Protein AF-A0A9D7A849-F1 (afdb_monomer_lite)

Foldseek 3Di:
DDPPPDPDQDPVLVVVVVVVCVVPVQWDDPDVNFWTKHQPVQQQWIWIQGSVGKIKIKHKDWLVVLCVVVPVPHPPPDPLVVSQVSRVVVVVVSCVVCVVVLVVVPWDWDWDTDSTMTMIMTMD

Structure (mmCIF, N/CA/C/O backbone):
data_AF-A0A9D7A849-F1
#
_entry.id   AF-A0A9D7A849-F1
#
loop_
_atom_site.group_PDB
_atom_site.id
_atom_site.type_symbol
_atom_site.label_atom_id
_atom_site.label_alt_id
_atom_site.label_comp_id
_atom_site.label_asym_id
_atom_site.label_entity_id
_atom_site.label_seq_id
_atom_site.pdbx_PDB_ins_code
_atom_site.Cartn_x
_atom_site.Cartn_y
_atom_site.Cartn_z
_atom_site.occupancy
_atom_site.B_iso_or_equiv
_atom_site.auth_seq_id
_atom_site.auth_comp_id
_atom_site.auth_asym_id
_atom_site.auth_atom_id
_atom_site.pdbx_PDB_model_num
ATOM 1 N N . MET A 1 1 ? -6.228 29.639 -4.537 1.00 36.38 1 MET A N 1
ATOM 2 C CA . MET A 1 1 ? -5.841 28.414 -3.812 1.00 36.38 1 MET A CA 1
ATOM 3 C C . MET A 1 1 ? -6.932 28.116 -2.799 1.00 36.38 1 MET A C 1
ATOM 5 O O . MET A 1 1 ? -6.942 28.712 -1.731 1.00 36.38 1 MET A O 1
ATOM 9 N N . SER A 1 2 ? -7.928 27.319 -3.187 1.00 38.53 2 SER A N 1
ATOM 10 C CA . SER A 1 2 ? -9.002 26.918 -2.276 1.00 38.53 2 SER A CA 1
ATOM 11 C C . SER A 1 2 ? -8.476 25.778 -1.417 1.00 38.53 2 SER A C 1
ATOM 13 O O . SER A 1 2 ? -8.343 24.660 -1.905 1.00 38.53 2 SER A O 1
ATOM 15 N N . GLY A 1 3 ? -8.127 26.076 -0.165 1.00 42.72 3 GLY A N 1
ATOM 16 C CA . GLY A 1 3 ? -7.854 25.050 0.832 1.00 42.72 3 GLY A CA 1
ATOM 17 C C . GLY A 1 3 ? -9.120 24.225 1.020 1.00 42.72 3 GLY A C 1
ATOM 18 O O . GLY A 1 3 ? -10.115 24.727 1.543 1.00 42.72 3 GLY A O 1
ATOM 19 N N . LYS A 1 4 ? -9.109 22.986 0.528 1.00 42.91 4 LYS A N 1
ATOM 20 C CA . LYS A 1 4 ? -10.139 22.002 0.844 1.00 42.91 4 LYS A CA 1
ATOM 21 C C . LYS A 1 4 ? -10.038 21.779 2.350 1.00 42.91 4 LYS A C 1
ATOM 23 O O . LYS A 1 4 ? -9.049 21.233 2.821 1.00 42.91 4 LYS A O 1
ATOM 28 N N . ALA A 1 5 ? -10.998 22.310 3.104 1.00 45.59 5 ALA A N 1
ATOM 29 C CA . ALA A 1 5 ? -11.052 22.087 4.539 1.00 45.59 5 ALA A CA 1
ATOM 30 C C . ALA A 1 5 ? -11.083 20.573 4.775 1.00 45.59 5 ALA A C 1
ATOM 32 O O . ALA A 1 5 ? -11.918 19.883 4.182 1.00 45.59 5 ALA A O 1
ATOM 33 N N . ALA A 1 6 ? -10.151 20.072 5.590 1.00 54.03 6 ALA A N 1
ATOM 34 C CA . ALA A 1 6 ? -10.150 18.676 5.991 1.00 54.03 6 ALA A CA 1
ATOM 35 C C . ALA A 1 6 ? -11.534 18.349 6.586 1.00 54.03 6 ALA A C 1
ATOM 37 O O . ALA A 1 6 ? -12.060 19.146 7.376 1.00 54.03 6 ALA A O 1
ATOM 38 N N . PRO A 1 7 ? -12.182 17.253 6.161 1.00 55.94 7 PRO A N 1
ATOM 39 C CA . PRO A 1 7 ? -13.500 16.900 6.662 1.00 55.94 7 PRO A CA 1
ATOM 40 C C . PRO A 1 7 ? -13.440 16.750 8.184 1.00 55.94 7 PRO A C 1
ATOM 42 O O . PRO A 1 7 ? -12.542 16.099 8.710 1.00 55.94 7 PRO A O 1
ATOM 45 N N . VAL A 1 8 ? -14.394 17.360 8.899 1.00 57.19 8 VAL A N 1
ATOM 46 C CA . VAL A 1 8 ? -14.500 17.179 10.352 1.00 57.19 8 VAL A CA 1
ATOM 47 C C . VAL A 1 8 ? -14.770 15.694 10.601 1.00 57.19 8 VAL A C 1
ATOM 49 O O . VAL A 1 8 ? -15.802 15.191 10.145 1.00 57.19 8 VAL A O 1
ATOM 52 N N . PRO A 1 9 ? -13.864 14.978 11.285 1.00 61.75 9 PRO A N 1
ATOM 53 C CA . PRO A 1 9 ? -14.015 13.549 11.478 1.00 61.75 9 PRO A CA 1
ATOM 54 C C . PRO A 1 9 ? -15.270 13.273 12.304 1.00 61.75 9 PRO A C 1
ATOM 56 O O . PRO A 1 9 ? -15.519 13.936 13.315 1.00 61.75 9 PRO A O 1
ATOM 59 N N . ALA A 1 10 ? -16.065 12.283 11.888 1.00 69.38 10 ALA A N 1
ATOM 60 C CA . ALA A 1 10 ? -17.221 11.853 12.665 1.00 69.38 10 ALA A CA 1
ATOM 61 C C . ALA A 1 10 ? -16.774 11.516 14.105 1.00 69.38 10 ALA A C 1
ATOM 63 O O . ALA A 1 10 ? -15.685 10.956 14.279 1.00 69.38 10 ALA A O 1
ATOM 64 N N . PRO A 1 11 ? -17.576 11.812 15.146 1.00 68.94 11 PRO A N 1
ATOM 65 C CA . PRO A 1 11 ? -17.190 11.550 16.537 1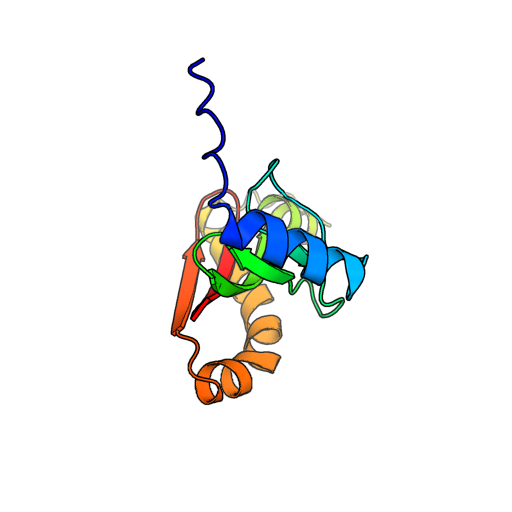.00 68.94 11 PRO A CA 1
ATOM 66 C C . PRO A 1 11 ? -16.700 10.111 16.771 1.00 68.94 11 PRO A C 1
ATOM 68 O O . PRO A 1 11 ? -15.707 9.898 17.462 1.00 68.94 11 PRO A O 1
ATOM 71 N N . ALA A 1 12 ? -17.316 9.140 16.088 1.00 85.25 12 ALA A N 1
ATOM 72 C CA . ALA A 1 12 ? -16.912 7.736 16.120 1.00 85.25 12 ALA A CA 1
ATOM 73 C C . ALA A 1 12 ? -15.490 7.487 15.576 1.00 85.25 12 ALA A C 1
ATOM 75 O O . ALA A 1 12 ? -14.756 6.686 16.156 1.00 85.25 12 ALA A O 1
ATOM 76 N N . TRP A 1 13 ? -15.074 8.187 14.511 1.00 92.19 13 TRP A N 1
ATOM 77 C CA . TRP A 1 13 ? -13.713 8.072 13.976 1.00 92.19 13 TRP A CA 1
ATOM 78 C C . TRP A 1 13 ? -12.691 8.673 14.930 1.00 92.19 13 TRP A C 1
ATOM 80 O O . TRP A 1 13 ? -11.662 8.060 15.175 1.00 92.19 13 TRP A O 1
ATOM 90 N N . SER A 1 14 ? -12.977 9.833 15.528 1.00 91.56 14 SER A N 1
ATOM 91 C CA . SER A 1 14 ? -12.030 10.459 16.460 1.00 91.56 14 SER A CA 1
ATOM 92 C C . SER A 1 14 ? -11.701 9.559 17.649 1.00 91.56 14 SER A C 1
ATOM 94 O O . SER A 1 14 ? -10.539 9.439 18.035 1.00 91.56 14 SER A O 1
ATOM 96 N N . GLU A 1 15 ? -12.705 8.873 18.190 1.00 92.31 15 GLU A N 1
ATOM 97 C CA . GLU A 1 15 ? -12.492 7.893 19.250 1.00 92.31 15 GLU A CA 1
ATOM 98 C C . GLU A 1 15 ? -11.784 6.622 18.763 1.00 92.31 15 GLU A C 1
ATOM 100 O O . GLU A 1 15 ? -10.901 6.111 19.452 1.00 92.31 15 GLU A O 1
ATOM 105 N N . ALA A 1 16 ? -12.164 6.089 17.597 1.00 92.81 16 ALA A N 1
ATOM 106 C CA . ALA A 1 16 ? -11.519 4.909 17.021 1.00 92.81 16 ALA A CA 1
ATOM 107 C C . ALA A 1 16 ? -10.036 5.172 16.737 1.00 92.81 16 ALA A C 1
ATOM 109 O O . ALA A 1 16 ? -9.191 4.386 17.158 1.00 92.81 16 ALA A O 1
ATOM 110 N N . ARG A 1 17 ? -9.729 6.318 16.125 1.00 94.00 17 ARG A N 1
ATOM 111 C CA . ARG A 1 17 ? -8.378 6.812 15.859 1.00 94.00 17 ARG A CA 1
ATOM 112 C C . ARG A 1 17 ? -7.551 6.882 17.136 1.00 94.00 17 ARG A C 1
ATOM 114 O O . ARG A 1 17 ? -6.478 6.294 17.201 1.00 94.00 17 ARG A O 1
ATOM 121 N N . ALA A 1 18 ? -8.080 7.524 18.180 1.00 93.19 18 ALA A N 1
ATOM 122 C CA . ALA A 1 18 ? -7.389 7.626 19.462 1.00 93.19 18 ALA A CA 1
ATOM 123 C C . ALA A 1 18 ? -7.076 6.244 20.063 1.00 93.19 18 ALA A C 1
ATOM 125 O O . ALA A 1 18 ? -5.967 6.027 20.545 1.00 93.19 18 ALA A O 1
ATOM 126 N N . ARG A 1 19 ? -8.018 5.293 19.998 1.00 93.81 19 ARG A N 1
ATOM 127 C CA . ARG A 1 19 ? -7.802 3.914 20.472 1.00 93.81 19 ARG A CA 1
ATOM 128 C C . ARG A 1 19 ? -6.765 3.157 19.639 1.00 93.81 19 ARG A C 1
ATOM 130 O O . ARG A 1 19 ? -5.949 2.437 20.212 1.00 93.81 19 ARG A O 1
ATOM 137 N N . LEU A 1 20 ? -6.786 3.317 18.317 1.00 93.81 20 LEU A N 1
ATOM 138 C CA . LEU A 1 20 ? -5.825 2.689 17.408 1.00 93.81 20 LEU A CA 1
ATOM 139 C C . LEU A 1 20 ? -4.407 3.196 17.680 1.00 93.81 20 LEU A C 1
ATOM 141 O O . LEU A 1 20 ? -3.536 2.378 17.946 1.00 93.81 20 LEU A O 1
ATOM 145 N N . CYS A 1 21 ? -4.198 4.513 17.755 1.00 94.62 21 CYS A N 1
ATOM 146 C CA . CYS A 1 21 ? -2.888 5.097 18.071 1.00 94.62 21 CYS A CA 1
ATOM 147 C C . CYS A 1 21 ? -2.396 4.765 19.491 1.00 94.62 21 CYS A C 1
ATOM 149 O O . CYS A 1 21 ? -1.197 4.721 19.737 1.00 94.62 21 CYS A O 1
ATOM 151 N N . GLN A 1 22 ? -3.302 4.540 20.449 1.00 94.88 22 GLN A N 1
ATOM 152 C CA . GLN A 1 22 ? -2.920 4.058 21.783 1.00 94.88 22 GLN A CA 1
ATOM 153 C C . GLN A 1 22 ? -2.458 2.598 21.767 1.00 94.88 22 GLN A C 1
ATOM 155 O O . GLN A 1 22 ? -1.597 2.226 22.560 1.00 94.88 22 GLN A O 1
ATOM 160 N N . THR A 1 23 ? -3.057 1.773 20.907 1.00 94.69 23 THR A N 1
ATOM 161 C CA . THR A 1 23 ? -2.762 0.336 20.822 1.00 94.69 23 THR A CA 1
ATOM 162 C C . THR A 1 23 ? -1.522 0.074 19.977 1.00 94.69 23 THR A C 1
ATOM 164 O O . THR A 1 23 ? -0.693 -0.748 20.351 1.00 94.69 23 THR A O 1
ATOM 167 N N . GLU A 1 24 ? -1.393 0.792 18.866 1.00 94.81 24 GLU A N 1
ATOM 168 C CA . GLU A 1 24 ? -0.268 0.724 17.944 1.00 94.81 24 GLU A CA 1
ATOM 169 C C . GLU A 1 24 ? 0.270 2.149 17.709 1.00 94.81 24 GLU A C 1
ATOM 171 O O . GLU A 1 24 ? -0.250 2.888 16.867 1.00 94.81 24 GLU A O 1
ATOM 176 N N . PRO A 1 25 ? 1.281 2.579 18.489 1.00 93.75 25 PRO A N 1
ATOM 177 C CA . PRO A 1 25 ? 1.824 3.937 18.424 1.00 93.75 25 PRO A CA 1
ATOM 178 C C . PRO A 1 25 ? 2.540 4.283 17.117 1.00 93.75 25 PRO A C 1
ATOM 180 O O . PRO A 1 25 ? 2.864 5.450 16.909 1.00 93.75 25 PRO A O 1
ATOM 183 N N . THR A 1 26 ? 2.822 3.299 16.258 1.00 94.81 26 THR A N 1
ATOM 184 C CA . THR A 1 26 ? 3.473 3.531 14.959 1.00 94.81 26 THR A CA 1
ATOM 185 C C . THR A 1 26 ? 2.513 4.035 13.880 1.00 94.81 26 THR A C 1
ATOM 187 O O . THR A 1 26 ? 2.970 4.515 12.842 1.00 94.81 26 THR A O 1
ATOM 190 N N . PHE A 1 27 ? 1.198 4.001 14.128 1.00 96.00 27 PHE A N 1
ATOM 191 C CA . PHE A 1 27 ? 0.231 4.666 13.259 1.00 96.00 27 PHE A CA 1
ATOM 192 C C . PHE A 1 27 ? 0.498 6.172 13.175 1.00 96.00 27 PHE A C 1
ATOM 194 O O . PHE A 1 27 ? 0.685 6.844 14.192 1.00 96.00 27 PHE A O 1
ATOM 201 N N . TYR A 1 28 ? 0.408 6.721 11.966 1.00 93.94 28 TYR A N 1
ATOM 202 C CA . TYR A 1 28 ? 0.503 8.157 11.714 1.00 93.94 28 TYR A CA 1
ATOM 203 C C . TYR A 1 28 ? -0.616 8.643 10.788 1.00 93.94 28 TYR A C 1
ATOM 205 O O . TYR A 1 28 ? -1.242 7.865 10.073 1.00 93.94 28 TYR A O 1
ATOM 213 N N . GLU A 1 29 ? -0.890 9.945 10.824 1.00 92.94 29 GLU A N 1
ATOM 214 C CA . GLU A 1 29 ? -1.882 10.595 9.961 1.00 92.94 29 GLU A CA 1
ATOM 215 C C . GLU A 1 29 ? -1.185 11.198 8.732 1.00 92.94 29 GLU A C 1
ATOM 217 O O . GLU A 1 29 ? -0.173 11.885 8.876 1.00 92.94 29 GLU A O 1
ATOM 222 N N . LEU A 1 30 ? -1.743 10.987 7.534 1.00 84.69 30 LEU A N 1
ATOM 223 C CA . LEU A 1 30 ? -1.316 11.719 6.327 1.00 84.69 30 LEU A CA 1
ATOM 224 C C . LEU A 1 30 ? -1.811 13.169 6.352 1.00 84.69 30 LEU A C 1
ATOM 226 O O . LEU A 1 30 ? -1.097 14.098 5.982 1.00 84.69 30 LEU A O 1
ATOM 230 N N . GLU A 1 31 ? -3.040 13.356 6.828 1.00 90.44 31 GLU A N 1
ATOM 231 C CA . GLU A 1 31 ? -3.685 14.653 6.997 1.00 90.44 31 GLU A CA 1
ATOM 232 C C . GLU A 1 31 ? -4.425 14.683 8.341 1.00 90.44 31 GLU A C 1
ATOM 234 O O . GLU A 1 31 ? -4.983 13.657 8.740 1.00 90.44 31 GLU A O 1
ATOM 239 N N . PRO A 1 32 ? -4.503 15.842 9.024 1.00 89.50 32 PRO A N 1
ATOM 240 C CA . PRO A 1 32 ? -5.206 15.954 10.298 1.00 89.50 32 PRO A CA 1
ATOM 241 C C . PRO A 1 32 ? -6.661 15.468 10.227 1.00 89.50 32 PRO A C 1
ATOM 243 O O . PRO A 1 32 ? -7.483 16.023 9.496 1.00 89.50 32 PRO A O 1
ATOM 246 N N . GLY A 1 33 ? -6.993 14.453 11.024 1.00 87.56 33 GLY A N 1
ATOM 247 C CA . GLY A 1 33 ? -8.324 13.836 11.067 1.00 87.56 33 GLY A CA 1
ATOM 248 C C . GLY A 1 33 ? -8.631 12.892 9.900 1.00 87.56 33 GLY A C 1
ATOM 249 O O . GLY A 1 33 ? -9.745 12.364 9.836 1.00 87.56 33 GLY A O 1
ATOM 250 N N . GLY A 1 34 ? -7.664 12.674 9.008 1.00 92.06 34 GLY A N 1
ATOM 251 C CA . GLY A 1 34 ? -7.748 11.772 7.868 1.00 92.06 34 GLY A CA 1
ATOM 252 C C . GLY A 1 34 ? -7.531 10.310 8.249 1.00 92.06 34 GLY A C 1
ATOM 253 O O . GLY A 1 34 ? -7.827 9.886 9.370 1.00 92.06 34 GLY A O 1
ATOM 254 N N . ALA A 1 35 ? -7.059 9.532 7.279 1.00 94.81 35 ALA A N 1
ATOM 255 C CA . ALA A 1 35 ? -6.757 8.125 7.469 1.00 94.81 35 ALA A CA 1
ATOM 256 C C . ALA A 1 35 ? -5.516 7.916 8.349 1.00 94.81 35 ALA A C 1
ATOM 258 O O . ALA A 1 35 ? -4.602 8.747 8.369 1.00 94.81 35 ALA A O 1
ATOM 259 N N . LEU A 1 36 ? -5.500 6.793 9.066 1.00 96.38 36 LEU A N 1
ATOM 260 C CA . LEU A 1 36 ? -4.313 6.311 9.766 1.00 96.38 36 LEU A CA 1
ATOM 261 C C . LEU A 1 36 ? -3.537 5.362 8.870 1.00 96.38 36 LEU A C 1
ATOM 263 O O . LEU A 1 36 ? -4.126 4.434 8.324 1.00 96.38 36 LEU A O 1
ATOM 267 N N . VAL A 1 37 ? -2.228 5.558 8.790 1.00 96.69 37 VAL A N 1
ATOM 268 C CA . VAL A 1 37 ? -1.312 4.735 8.004 1.00 96.69 37 VAL A CA 1
ATOM 269 C C . VAL A 1 37 ? -0.310 4.046 8.918 1.00 96.69 37 VAL A C 1
ATOM 271 O O . VAL A 1 37 ? 0.174 4.630 9.887 1.00 96.69 37 VAL A O 1
ATOM 274 N N . LEU A 1 38 ? -0.005 2.795 8.597 1.00 96.31 38 LEU A N 1
ATOM 275 C CA . LEU A 1 38 ? 1.000 1.964 9.240 1.00 96.31 38 LEU A CA 1
ATOM 276 C C . LEU A 1 38 ? 1.904 1.352 8.168 1.00 96.31 38 LEU A C 1
ATOM 278 O O . LEU A 1 38 ? 1.412 0.677 7.264 1.00 96.31 38 LEU A O 1
ATOM 282 N N . SER A 1 39 ? 3.218 1.562 8.283 1.00 94.62 39 SER A N 1
ATOM 283 C CA . SER A 1 39 ? 4.206 0.774 7.531 1.00 94.62 39 SER A CA 1
ATOM 284 C C . SER A 1 39 ? 4.197 -0.657 8.055 1.00 94.62 39 SER A C 1
ATOM 286 O O . SER A 1 39 ? 4.237 -0.863 9.266 1.00 94.62 39 SER A O 1
ATOM 288 N N . LEU A 1 40 ? 4.142 -1.642 7.161 1.00 91.62 40 LEU A N 1
ATOM 289 C CA . LEU A 1 40 ? 4.177 -3.060 7.532 1.00 91.62 40 LEU A CA 1
ATOM 290 C C . LEU A 1 40 ? 5.592 -3.657 7.476 1.00 91.62 40 LEU A C 1
ATOM 292 O O . LEU A 1 40 ? 5.745 -4.859 7.676 1.00 91.62 40 LEU A O 1
ATOM 296 N N . ASP A 1 41 ? 6.605 -2.827 7.198 1.00 84.50 41 ASP A N 1
ATOM 297 C CA . ASP A 1 41 ? 8.031 -3.185 7.118 1.00 84.50 41 ASP A CA 1
ATOM 298 C C . ASP A 1 41 ? 8.323 -4.392 6.206 1.00 84.50 41 ASP A C 1
ATOM 300 O O . ASP A 1 41 ? 9.296 -5.126 6.383 1.00 84.50 41 ASP A O 1
ATOM 304 N N . ASP A 1 42 ? 7.472 -4.585 5.200 1.00 87.69 42 ASP A N 1
ATOM 305 C CA . ASP A 1 42 ? 7.548 -5.673 4.235 1.00 87.69 42 ASP A CA 1
ATOM 306 C C . ASP A 1 42 ? 7.449 -5.070 2.835 1.00 87.69 42 ASP A C 1
ATOM 308 O O . ASP A 1 42 ? 6.373 -4.655 2.424 1.00 87.69 42 ASP A O 1
ATOM 312 N N . ASP A 1 43 ? 8.581 -4.938 2.141 1.00 87.38 43 ASP A N 1
ATOM 313 C CA . ASP A 1 43 ? 8.670 -4.521 0.733 1.00 87.38 43 ASP A CA 1
ATOM 314 C C . ASP A 1 43 ? 7.799 -3.298 0.350 1.00 87.38 43 ASP A C 1
ATOM 316 O O . ASP A 1 43 ? 7.189 -3.253 -0.718 1.00 87.38 43 ASP A O 1
ATOM 320 N N . GLY A 1 44 ? 7.728 -2.295 1.235 1.00 86.75 44 GLY A N 1
ATOM 321 C CA . GLY A 1 44 ? 6.980 -1.054 0.995 1.00 86.75 44 GLY A CA 1
ATOM 322 C C . GLY A 1 44 ? 5.461 -1.168 1.169 1.00 86.75 44 GLY A C 1
ATOM 323 O O . GLY A 1 44 ? 4.732 -0.261 0.764 1.00 86.75 44 GLY A O 1
ATOM 324 N N . TRP A 1 45 ? 4.966 -2.255 1.765 1.00 95.56 45 TRP A N 1
ATOM 325 C CA . TRP A 1 45 ? 3.555 -2.389 2.105 1.00 95.56 45 TRP A CA 1
ATOM 326 C C . TRP A 1 45 ? 3.141 -1.437 3.226 1.00 95.56 45 TRP A C 1
ATOM 328 O O . TRP A 1 45 ? 3.802 -1.323 4.262 1.00 95.56 45 TRP A O 1
ATOM 338 N N . ILE A 1 46 ? 1.973 -0.831 3.042 1.00 95.88 46 ILE A N 1
ATOM 339 C CA . ILE A 1 46 ? 1.294 -0.028 4.052 1.00 95.88 46 ILE A CA 1
ATOM 340 C C . ILE A 1 46 ? -0.119 -0.555 4.304 1.00 95.88 46 ILE A C 1
ATOM 342 O O . ILE A 1 46 ? -0.771 -1.113 3.414 1.00 95.88 46 ILE A O 1
ATOM 346 N N . LEU A 1 47 ? -0.593 -0.344 5.526 1.00 96.38 47 LEU A N 1
ATOM 347 C CA . LEU A 1 47 ? -1.993 -0.458 5.910 1.00 96.38 47 LEU A CA 1
ATOM 348 C C . LEU A 1 47 ? -2.544 0.942 6.159 1.00 96.38 47 LEU A C 1
ATOM 350 O O . LEU A 1 47 ? -2.025 1.668 7.001 1.00 96.38 47 LEU A O 1
ATOM 354 N N . GLU A 1 48 ? -3.634 1.276 5.489 1.00 96.38 48 GLU A N 1
ATOM 355 C CA . GLU A 1 48 ? -4.427 2.467 5.734 1.00 96.38 48 GLU A CA 1
ATOM 356 C C . GLU A 1 48 ? -5.799 2.086 6.313 1.00 96.38 48 GLU A C 1
ATOM 358 O O . GLU A 1 48 ? -6.463 1.147 5.862 1.00 96.38 48 GLU A O 1
ATOM 363 N N . ILE A 1 49 ? -6.220 2.824 7.341 1.00 95.69 49 ILE A N 1
ATOM 364 C CA . ILE A 1 49 ? -7.553 2.752 7.937 1.00 95.69 49 ILE A CA 1
ATOM 365 C C . ILE A 1 49 ? -8.210 4.111 7.748 1.00 95.69 49 ILE A C 1
ATOM 367 O O . ILE A 1 49 ? -7.780 5.113 8.329 1.00 95.69 49 ILE A O 1
ATOM 371 N N . THR A 1 50 ? -9.258 4.149 6.938 1.00 94.06 50 THR A N 1
ATOM 372 C CA . THR A 1 50 ? -9.917 5.395 6.554 1.00 94.06 50 THR A CA 1
ATOM 373 C C . THR A 1 50 ? -10.990 5.819 7.569 1.00 94.06 50 THR A C 1
ATOM 375 O O . THR A 1 50 ? -11.549 4.981 8.284 1.00 94.06 50 THR A O 1
ATOM 378 N N . PRO A 1 51 ? -11.374 7.112 7.606 1.00 93.88 51 PRO A N 1
ATOM 379 C CA . PRO A 1 51 ? -12.435 7.595 8.496 1.00 93.88 51 PRO A CA 1
ATOM 380 C C . PRO A 1 51 ? -13.811 6.949 8.283 1.00 93.88 51 PRO A C 1
ATOM 382 O O . PRO A 1 51 ? -14.628 6.924 9.204 1.00 93.88 51 PRO A O 1
ATOM 385 N N . ASP A 1 52 ? -14.084 6.448 7.075 1.00 90.50 52 ASP A N 1
ATOM 386 C CA . ASP A 1 52 ? -15.305 5.709 6.731 1.00 90.50 52 ASP A CA 1
ATOM 387 C C . ASP A 1 52 ? -15.216 4.206 7.057 1.00 90.50 52 ASP A C 1
ATOM 389 O O . ASP A 1 52 ? -16.170 3.470 6.812 1.00 90.50 52 ASP A O 1
ATOM 393 N N . GLY A 1 53 ? -14.119 3.761 7.677 1.00 89.94 53 GLY A N 1
ATOM 394 C CA . GLY A 1 53 ? -13.955 2.409 8.210 1.00 89.94 53 GLY A CA 1
ATOM 395 C C . GLY A 1 53 ? -13.443 1.379 7.207 1.00 89.94 53 GLY A C 1
ATOM 396 O O . GLY A 1 53 ? -13.480 0.189 7.521 1.00 89.94 53 GLY A O 1
ATOM 397 N N . ARG A 1 54 ? -12.963 1.808 6.034 1.00 93.38 54 ARG A N 1
ATOM 398 C CA . ARG A 1 54 ? -12.335 0.911 5.059 1.00 93.38 54 ARG A CA 1
ATOM 399 C C . ARG A 1 54 ? -10.927 0.548 5.505 1.00 93.38 54 ARG A C 1
ATOM 401 O O . ARG A 1 54 ? -10.208 1.363 6.090 1.00 93.38 54 ARG A O 1
ATOM 408 N N . LEU A 1 55 ? -10.544 -0.688 5.207 1.00 95.56 55 LEU A N 1
ATOM 409 C CA . LEU A 1 55 ? -9.175 -1.170 5.354 1.00 95.56 55 LEU A CA 1
ATOM 410 C C . LEU A 1 55 ? -8.545 -1.247 3.975 1.00 95.56 55 LEU A C 1
ATOM 412 O O . LEU A 1 55 ? -9.094 -1.892 3.083 1.00 95.56 55 LEU A O 1
ATOM 416 N N . VAL A 1 56 ? -7.391 -0.615 3.821 1.00 96.81 56 VAL A N 1
ATOM 417 C CA . VAL A 1 56 ? -6.691 -0.483 2.550 1.00 96.81 56 VAL A CA 1
ATOM 418 C C . VAL A 1 56 ? -5.262 -0.982 2.738 1.00 96.81 56 VAL A C 1
ATOM 420 O O . VAL A 1 56 ? -4.458 -0.346 3.408 1.00 96.81 56 VAL A O 1
ATOM 423 N N . CYS A 1 57 ? -4.936 -2.139 2.168 1.00 97.12 57 CYS A N 1
ATOM 424 C CA . CYS A 1 57 ? -3.561 -2.631 2.106 1.00 97.12 57 CYS A CA 1
ATOM 425 C C . CYS A 1 57 ? -2.980 -2.263 0.743 1.00 97.12 57 CYS A C 1
ATOM 427 O O . CYS A 1 57 ? -3.550 -2.642 -0.283 1.00 97.12 57 CYS A O 1
ATOM 429 N N . GLN A 1 58 ? -1.852 -1.564 0.715 1.00 96.31 58 GLN A N 1
ATOM 430 C CA . GLN A 1 58 ? -1.273 -1.058 -0.525 1.00 96.31 58 GLN A CA 1
ATOM 431 C C . GLN A 1 58 ? 0.223 -1.336 -0.601 1.00 96.31 58 GLN A C 1
ATOM 433 O O . GLN A 1 58 ? 0.936 -1.190 0.386 1.00 96.31 58 GLN A O 1
ATOM 438 N N . ALA A 1 59 ? 0.686 -1.669 -1.802 1.00 96.50 59 ALA A N 1
ATOM 439 C CA . ALA A 1 59 ? 2.087 -1.576 -2.189 1.00 96.50 59 ALA A CA 1
ATOM 440 C C . ALA A 1 59 ? 2.182 -0.711 -3.447 1.00 96.50 59 ALA A C 1
ATOM 442 O O . ALA A 1 59 ? 1.354 -0.840 -4.356 1.00 96.50 59 ALA A O 1
ATOM 443 N N . GLY A 1 60 ? 3.180 0.165 -3.506 1.00 95.12 60 GLY A N 1
ATOM 444 C CA . GLY A 1 60 ? 3.370 1.069 -4.632 1.00 95.12 60 GLY A CA 1
ATOM 445 C C . GLY A 1 60 ? 4.834 1.366 -4.905 1.00 95.12 60 GLY A C 1
ATOM 446 O O . GLY A 1 60 ? 5.702 1.089 -4.082 1.00 95.12 60 GLY A O 1
ATOM 447 N N . MET A 1 61 ? 5.087 1.900 -6.092 1.00 94.56 61 MET A N 1
ATOM 448 C CA . MET A 1 61 ? 6.397 2.347 -6.546 1.00 94.56 61 MET A CA 1
ATOM 449 C C . MET A 1 61 ? 6.276 3.733 -7.147 1.00 94.56 61 MET A C 1
ATOM 451 O O . MET A 1 61 ? 5.394 3.967 -7.981 1.00 94.56 61 MET A O 1
ATOM 455 N N . ASP A 1 62 ? 7.176 4.615 -6.729 1.00 93.69 62 ASP A N 1
ATOM 456 C CA . ASP A 1 62 ? 7.336 5.933 -7.321 1.00 93.69 62 ASP A CA 1
ATOM 457 C C . ASP A 1 62 ? 8.041 5.808 -8.679 1.00 93.69 62 ASP A C 1
ATOM 459 O O . ASP A 1 62 ? 8.986 5.030 -8.847 1.00 93.69 62 ASP A O 1
ATOM 463 N N . ILE A 1 63 ? 7.556 6.542 -9.676 1.00 92.69 63 ILE A N 1
ATOM 464 C CA . ILE A 1 63 ? 8.158 6.566 -11.011 1.00 92.69 63 ILE A CA 1
ATOM 465 C C . ILE A 1 63 ? 9.565 7.180 -10.968 1.00 92.69 63 ILE A C 1
ATOM 467 O O . ILE A 1 63 ? 10.440 6.713 -11.701 1.00 92.69 63 ILE A O 1
ATOM 471 N N . GLU A 1 64 ? 9.813 8.161 -10.096 1.00 90.75 64 GLU A N 1
ATOM 472 C CA . GLU A 1 64 ? 11.127 8.793 -9.916 1.00 90.75 64 GLU A CA 1
ATOM 473 C C . GLU A 1 64 ? 12.155 7.806 -9.340 1.00 90.75 64 GLU A C 1
ATOM 475 O O . GLU A 1 64 ? 13.308 7.769 -9.785 1.00 90.75 64 GLU A O 1
ATOM 480 N N . ASP A 1 65 ? 11.727 6.932 -8.424 1.00 90.56 65 ASP A N 1
ATOM 481 C CA . ASP A 1 65 ? 12.578 5.873 -7.870 1.00 90.56 65 ASP A CA 1
ATOM 482 C C . ASP A 1 65 ? 12.974 4.862 -8.951 1.00 90.56 65 ASP A C 1
ATOM 484 O O . ASP A 1 65 ? 14.137 4.460 -9.047 1.00 90.56 65 ASP A O 1
ATOM 488 N N . ILE A 1 66 ? 12.028 4.479 -9.814 1.00 91.12 66 ILE A N 1
ATOM 489 C CA . ILE A 1 66 ? 12.298 3.580 -10.943 1.00 91.12 66 ILE A CA 1
ATOM 490 C C . ILE A 1 66 ? 13.214 4.240 -11.969 1.00 91.12 66 ILE A C 1
ATOM 492 O O . ILE A 1 66 ? 14.136 3.595 -12.471 1.00 91.12 66 ILE A O 1
ATOM 496 N N . GLN A 1 67 ? 13.005 5.521 -12.266 1.00 89.50 67 GLN A N 1
ATOM 497 C CA . GLN A 1 67 ? 13.885 6.266 -13.158 1.00 89.50 67 GLN A CA 1
ATOM 498 C C . GLN A 1 67 ? 15.312 6.305 -12.608 1.00 89.50 67 GLN A C 1
ATOM 500 O O . GLN A 1 67 ? 16.261 6.019 -13.340 1.00 89.50 67 GLN A O 1
ATOM 505 N N . SER A 1 68 ? 15.463 6.603 -11.319 1.00 88.62 68 SER A N 1
ATOM 506 C CA . SER A 1 68 ? 16.758 6.637 -10.638 1.00 88.62 68 SER A CA 1
ATOM 507 C C . SER A 1 68 ? 17.438 5.267 -10.657 1.00 88.62 68 SER A C 1
ATOM 509 O O . SER A 1 68 ? 18.616 5.174 -10.997 1.00 88.62 68 SER A O 1
ATOM 511 N N . LEU A 1 69 ? 16.683 4.197 -10.385 1.00 87.94 69 LEU A N 1
ATOM 512 C CA . LEU A 1 69 ? 17.164 2.813 -10.417 1.00 87.94 69 LEU A CA 1
ATOM 513 C C . LEU A 1 69 ? 17.681 2.395 -11.803 1.00 87.94 69 LEU A C 1
ATOM 515 O O . LEU A 1 69 ? 18.666 1.667 -11.902 1.00 87.94 69 LEU A O 1
ATOM 519 N N . LEU A 1 70 ? 17.013 2.829 -12.873 1.00 85.81 70 LEU A N 1
ATOM 520 C CA . LEU A 1 70 ? 17.348 2.448 -14.250 1.00 85.81 70 LEU A CA 1
ATOM 521 C C . LEU A 1 70 ? 18.421 3.345 -14.883 1.00 85.81 70 LEU A C 1
ATOM 523 O O . LEU A 1 70 ? 19.068 2.935 -15.845 1.00 85.81 70 LEU A O 1
ATOM 527 N N . SER A 1 71 ? 18.644 4.541 -14.336 1.00 79.94 71 SER A N 1
ATOM 528 C CA . SER A 1 71 ? 19.597 5.527 -14.865 1.00 79.94 71 SER A CA 1
ATOM 529 C C . SER A 1 71 ? 21.064 5.244 -14.500 1.00 79.94 71 SER A C 1
ATOM 531 O O . SER A 1 71 ? 21.954 5.983 -14.930 1.00 79.94 71 SER A O 1
ATOM 533 N N . ASP A 1 72 ? 21.349 4.173 -13.752 1.00 64.69 72 ASP A N 1
ATOM 534 C CA . ASP A 1 72 ? 22.654 3.860 -13.144 1.00 64.69 72 ASP A CA 1
ATOM 535 C C . ASP A 1 72 ? 23.703 3.295 -14.140 1.00 64.69 72 ASP A C 1
ATOM 537 O O . ASP A 1 72 ? 24.437 2.343 -13.866 1.00 64.69 72 ASP A O 1
ATOM 541 N N . GLY A 1 73 ? 23.797 3.888 -15.338 1.00 56.28 73 GLY A N 1
ATOM 542 C CA . GLY A 1 73 ? 24.890 3.604 -16.276 1.00 56.28 73 GLY A CA 1
ATOM 543 C C . GLY A 1 73 ? 24.748 4.131 -17.705 1.00 56.28 73 GLY A C 1
ATOM 544 O O . GLY A 1 73 ? 25.730 4.129 -18.448 1.00 56.28 73 GLY A O 1
ATOM 545 N N . THR A 1 74 ? 23.571 4.575 -18.146 1.00 53.16 74 THR A N 1
ATOM 546 C CA . THR A 1 74 ? 23.389 5.249 -19.447 1.00 53.16 74 THR A CA 1
ATOM 547 C C . THR A 1 74 ? 22.045 5.977 -19.442 1.00 53.16 74 THR A C 1
ATOM 549 O O . THR A 1 74 ? 21.059 5.377 -19.027 1.00 53.16 74 THR A O 1
ATOM 552 N N . PRO A 1 75 ? 21.967 7.246 -19.881 1.00 50.12 75 PRO A N 1
ATOM 553 C CA . PRO A 1 75 ? 20.708 7.974 -19.912 1.00 50.12 75 PRO A CA 1
ATOM 554 C C . PRO A 1 75 ? 19.903 7.509 -21.128 1.00 50.12 75 PRO A C 1
ATOM 556 O O . PRO A 1 75 ? 19.872 8.179 -22.160 1.00 50.12 75 PRO A O 1
ATOM 559 N N . GLU A 1 76 ? 19.291 6.330 -21.047 1.00 60.31 76 GLU A N 1
ATOM 560 C CA . GLU A 1 76 ? 18.090 6.102 -21.841 1.00 60.31 76 GLU A CA 1
ATOM 561 C C . GLU A 1 76 ? 16.963 6.865 -21.155 1.00 60.31 76 GLU A C 1
ATOM 563 O O . GLU A 1 76 ? 16.526 6.522 -20.059 1.00 60.31 76 GLU A O 1
ATOM 568 N N . ASP A 1 77 ? 16.542 7.953 -21.795 1.00 70.00 77 ASP A N 1
ATOM 569 C CA . ASP A 1 77 ? 15.406 8.762 -21.371 1.00 70.00 77 ASP A CA 1
ATOM 570 C C . ASP A 1 77 ? 14.128 7.956 -21.647 1.00 70.00 77 ASP A C 1
ATOM 572 O O . ASP A 1 77 ? 13.492 8.067 -22.700 1.00 70.00 77 ASP A O 1
ATOM 576 N N . LEU A 1 78 ? 13.827 7.015 -20.749 1.00 76.19 78 LEU A N 1
ATOM 577 C CA . LEU A 1 78 ? 12.609 6.224 -20.818 1.00 76.19 78 LEU A CA 1
ATOM 578 C C . LEU A 1 78 ? 11.417 7.166 -20.654 1.00 76.19 78 LEU A C 1
ATOM 580 O O . LEU A 1 78 ? 11.306 7.890 -19.668 1.00 76.19 78 LEU A O 1
ATOM 584 N N . GLY A 1 79 ? 10.495 7.129 -21.615 1.00 84.69 79 GLY A N 1
ATOM 585 C CA . GLY A 1 79 ? 9.228 7.839 -21.482 1.00 84.69 79 GLY A CA 1
ATOM 586 C C . GLY A 1 79 ? 8.413 7.310 -20.296 1.00 84.69 79 GLY A C 1
ATOM 587 O O . GLY A 1 79 ? 8.543 6.148 -19.904 1.00 84.69 79 GLY A O 1
ATOM 588 N N . THR A 1 80 ? 7.518 8.145 -19.768 1.00 85.19 80 THR A N 1
ATOM 589 C CA . THR A 1 80 ? 6.655 7.846 -18.611 1.00 85.19 80 THR A CA 1
ATOM 590 C C . THR A 1 80 ? 5.927 6.501 -18.720 1.00 85.19 80 THR A C 1
ATOM 592 O O . THR A 1 80 ? 5.858 5.758 -17.745 1.00 85.19 80 THR A O 1
ATOM 595 N N . ASP A 1 81 ? 5.449 6.134 -19.912 1.00 89.38 81 ASP A N 1
ATOM 596 C CA . ASP A 1 81 ? 4.773 4.850 -20.146 1.00 89.38 81 ASP A CA 1
ATOM 597 C C . ASP A 1 81 ? 5.696 3.640 -19.946 1.00 89.38 81 ASP A C 1
ATOM 599 O O . ASP A 1 81 ? 5.264 2.599 -19.447 1.00 89.38 81 ASP A O 1
ATOM 603 N N . GLU A 1 82 ? 6.965 3.749 -20.347 1.00 90.00 82 GLU A N 1
ATOM 604 C CA . GLU A 1 82 ? 7.942 2.677 -20.157 1.00 90.00 82 GLU A CA 1
ATOM 605 C C . GLU A 1 82 ? 8.360 2.582 -18.691 1.00 90.00 82 GLU A C 1
ATOM 607 O O . GLU A 1 82 ? 8.390 1.478 -18.146 1.00 90.00 82 GLU A O 1
ATOM 612 N N . LEU A 1 83 ? 8.567 3.715 -18.014 1.00 91.44 83 LEU A N 1
ATOM 613 C CA . LEU A 1 83 ? 8.828 3.732 -16.572 1.00 91.44 83 LEU A CA 1
ATOM 614 C C . LEU A 1 83 ? 7.670 3.115 -15.779 1.00 91.44 83 LEU A C 1
ATOM 616 O O . LEU A 1 83 ? 7.900 2.275 -14.911 1.00 91.44 83 LEU A O 1
ATOM 620 N N . ALA A 1 84 ? 6.421 3.426 -16.130 1.00 91.88 84 ALA A N 1
ATOM 621 C CA . ALA A 1 84 ? 5.247 2.841 -15.489 1.00 91.88 84 ALA A CA 1
ATOM 622 C C . ALA A 1 84 ? 5.148 1.319 -15.709 1.00 91.88 84 ALA A C 1
ATOM 624 O O . ALA A 1 84 ? 4.776 0.569 -14.800 1.00 91.88 84 ALA A O 1
ATOM 625 N N . LYS A 1 85 ? 5.541 0.817 -16.887 1.00 92.19 85 LYS A N 1
ATOM 626 C CA . LYS A 1 85 ? 5.646 -0.633 -17.131 1.00 92.19 85 LYS A CA 1
ATOM 627 C C . LYS A 1 85 ? 6.733 -1.277 -16.275 1.00 92.19 85 LYS A C 1
ATOM 629 O O . LYS A 1 85 ? 6.491 -2.361 -15.744 1.00 92.19 85 LYS A O 1
ATOM 634 N N . GLN A 1 86 ? 7.889 -0.630 -16.128 1.00 93.25 86 GLN A N 1
ATOM 635 C CA . GLN A 1 86 ? 8.969 -1.124 -15.269 1.00 93.25 86 GLN A CA 1
ATOM 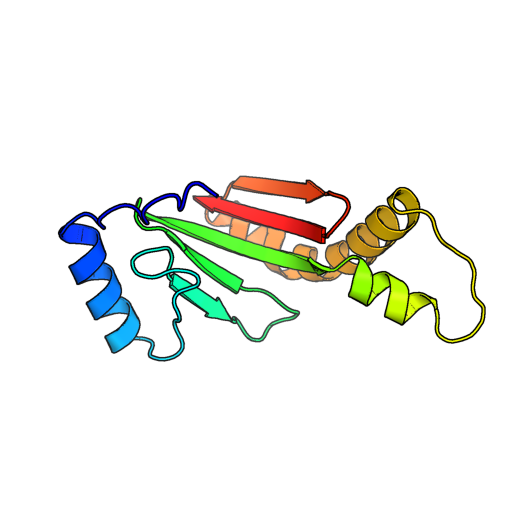636 C C . GLN A 1 86 ? 8.542 -1.132 -13.799 1.00 93.25 86 GLN A C 1
ATOM 638 O O . GLN A 1 86 ? 8.651 -2.167 -13.145 1.00 93.25 86 GLN A O 1
ATOM 643 N N . ALA A 1 87 ? 7.942 -0.047 -13.307 1.00 94.12 87 ALA A N 1
ATOM 644 C CA . ALA A 1 87 ? 7.367 0.032 -11.966 1.00 94.12 87 ALA A CA 1
ATOM 645 C C . ALA A 1 87 ? 6.376 -1.113 -11.716 1.00 94.12 87 ALA A C 1
ATOM 647 O O . ALA A 1 87 ? 6.497 -1.872 -10.757 1.00 94.12 87 ALA A O 1
ATOM 648 N N . LYS A 1 88 ? 5.442 -1.333 -12.649 1.00 94.31 88 LYS A N 1
ATOM 649 C CA . LYS A 1 88 ? 4.509 -2.462 -12.575 1.00 94.31 88 LYS A CA 1
ATOM 650 C C . LYS A 1 88 ? 5.226 -3.814 -12.548 1.00 94.31 88 LYS A C 1
ATOM 652 O O . LYS A 1 88 ? 4.780 -4.712 -11.835 1.00 94.31 88 LYS A O 1
ATOM 657 N N . TYR A 1 89 ? 6.285 -3.989 -13.334 1.00 94.25 89 TYR A N 1
ATOM 658 C CA . TYR A 1 89 ? 7.059 -5.230 -13.385 1.00 94.25 89 TYR A CA 1
ATOM 659 C C . TYR A 1 89 ? 7.754 -5.522 -12.048 1.00 94.25 89 TYR A C 1
ATOM 661 O O . TYR A 1 89 ? 7.634 -6.636 -11.538 1.00 94.25 89 TYR A O 1
ATOM 669 N N . TYR A 1 90 ? 8.393 -4.523 -11.437 1.00 93.75 90 TYR A N 1
ATOM 670 C CA . TYR A 1 90 ? 9.012 -4.655 -10.116 1.00 93.75 90 TYR A CA 1
ATOM 671 C C . TYR A 1 90 ? 7.982 -4.855 -8.994 1.00 93.75 90 TYR A C 1
ATOM 673 O O . TYR A 1 90 ? 8.238 -5.601 -8.049 1.00 93.75 90 TYR A O 1
ATOM 681 N N . LEU A 1 91 ? 6.794 -4.258 -9.109 1.00 95.19 91 LEU A N 1
ATOM 682 C CA . LEU A 1 91 ? 5.728 -4.378 -8.112 1.00 95.19 91 LEU A CA 1
ATOM 683 C C . LEU A 1 91 ? 5.057 -5.767 -8.109 1.00 95.19 91 LEU A C 1
ATOM 685 O O . LEU A 1 91 ? 4.558 -6.224 -7.079 1.00 95.19 91 LEU A O 1
ATOM 689 N N . GLN A 1 92 ? 5.048 -6.479 -9.241 1.00 95.12 92 GLN A N 1
ATOM 690 C CA . GLN A 1 92 ? 4.423 -7.805 -9.360 1.00 95.12 92 GLN A CA 1
ATOM 691 C C . GLN A 1 92 ? 4.886 -8.838 -8.317 1.00 95.12 92 GLN A C 1
ATOM 693 O O . GLN A 1 92 ? 4.007 -9.438 -7.687 1.00 95.12 92 GLN A O 1
ATOM 698 N N . PRO A 1 93 ? 6.195 -9.099 -8.119 1.00 95.00 93 PRO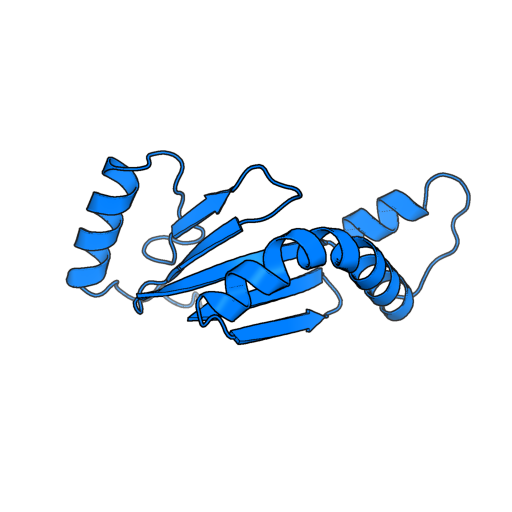 A N 1
ATOM 699 C CA . PRO A 1 93 ? 6.655 -10.068 -7.124 1.00 95.00 93 PRO A CA 1
ATOM 700 C C . PRO A 1 93 ? 6.309 -9.663 -5.683 1.00 95.00 93 PRO A C 1
ATOM 702 O O . PRO A 1 93 ? 5.896 -10.529 -4.910 1.00 95.00 93 PRO A O 1
ATOM 705 N N . ILE A 1 94 ? 6.385 -8.370 -5.349 1.00 94.88 94 ILE A N 1
ATOM 706 C CA . ILE A 1 94 ? 6.017 -7.828 -4.027 1.00 94.88 94 ILE A CA 1
ATOM 707 C C . ILE A 1 94 ? 4.545 -8.123 -3.727 1.00 94.88 94 ILE A C 1
ATOM 709 O O . ILE A 1 94 ? 4.187 -8.649 -2.671 1.00 94.88 94 ILE A O 1
ATOM 713 N N . VAL A 1 95 ? 3.674 -7.852 -4.700 1.00 96.25 95 VAL A N 1
ATOM 714 C CA . VAL A 1 95 ? 2.233 -8.073 -4.554 1.00 96.25 95 VAL A CA 1
ATOM 715 C C . VAL A 1 95 ? 1.883 -9.560 -4.524 1.00 96.25 95 VAL A C 1
ATOM 717 O O . VAL A 1 95 ? 0.990 -9.982 -3.783 1.00 96.25 95 VAL A O 1
ATOM 720 N N . ALA A 1 96 ? 2.578 -10.383 -5.313 1.00 95.94 96 ALA A N 1
ATOM 721 C CA . ALA A 1 96 ? 2.301 -11.814 -5.415 1.00 95.94 96 ALA A CA 1
ATOM 722 C C . ALA A 1 96 ? 2.380 -12.538 -4.060 1.00 95.94 96 ALA A C 1
ATOM 724 O O . ALA A 1 96 ? 1.608 -13.475 -3.839 1.00 95.94 96 ALA A O 1
ATOM 725 N N . LYS A 1 97 ? 3.243 -12.070 -3.147 1.00 93.62 97 LYS A N 1
ATOM 726 C CA . LYS A 1 97 ? 3.417 -12.606 -1.789 1.00 93.62 97 LYS A CA 1
ATOM 727 C C . LYS A 1 97 ? 2.125 -12.587 -0.963 1.00 93.62 97 LYS A C 1
ATOM 729 O O . LYS A 1 97 ? 1.821 -13.570 -0.289 1.00 93.62 97 LYS A O 1
ATOM 734 N N . PHE A 1 98 ? 1.337 -11.514 -1.061 1.00 95.25 98 PHE A N 1
ATOM 735 C CA . PHE A 1 98 ? 0.145 -11.303 -0.224 1.00 95.25 98 PHE A CA 1
ATOM 736 C C . PHE A 1 98 ? -1.183 -11.344 -0.976 1.00 95.25 98 PHE A C 1
ATOM 738 O O . PHE A 1 98 ? -2.237 -11.451 -0.346 1.00 95.25 98 PHE A O 1
ATOM 745 N N . ARG A 1 99 ? -1.160 -11.351 -2.314 1.00 96.56 99 ARG A N 1
ATOM 746 C CA . ARG A 1 99 ? -2.373 -11.357 -3.145 1.00 96.56 99 ARG A CA 1
ATOM 747 C C . ARG A 1 99 ? -3.352 -12.467 -2.762 1.00 96.56 99 ARG A C 1
ATOM 749 O O . ARG A 1 99 ? -4.538 -12.202 -2.600 1.00 96.56 99 ARG A O 1
ATOM 756 N N . LYS A 1 100 ? -2.888 -13.716 -2.623 1.00 97.25 100 LYS A N 1
ATOM 757 C CA . LYS A 1 100 ? -3.783 -14.831 -2.267 1.00 97.25 100 LYS A CA 1
ATOM 758 C C . LYS A 1 100 ? -4.377 -14.665 -0.856 1.00 97.25 100 LYS A C 1
ATOM 760 O O . LYS A 1 100 ? -5.601 -14.680 -0.771 1.00 97.25 100 LYS A O 1
ATOM 765 N N . PRO A 1 101 ? -3.578 -14.468 0.212 1.00 96.25 101 PRO A N 1
ATOM 766 C CA . PRO A 1 101 ? -4.115 -14.212 1.549 1.00 96.25 101 PRO A CA 1
ATOM 767 C C . PRO A 1 101 ? -5.132 -13.064 1.613 1.00 96.25 101 PRO A C 1
ATOM 769 O O . PRO A 1 101 ? -6.180 -13.222 2.233 1.00 96.25 101 PRO A O 1
ATOM 772 N N . LEU A 1 102 ? -4.865 -11.937 0.945 1.00 96.69 102 LEU A N 1
ATOM 773 C CA . LEU A 1 102 ? -5.761 -10.775 0.953 1.00 96.69 102 LEU A CA 1
ATOM 774 C C . LEU A 1 102 ? -7.081 -11.062 0.228 1.00 96.69 102 LEU A C 1
ATOM 776 O O . LEU A 1 102 ? -8.149 -10.752 0.753 1.00 96.69 102 LEU A O 1
ATOM 780 N N . ARG A 1 103 ? -7.039 -11.731 -0.931 1.00 97.12 103 ARG A N 1
ATOM 781 C CA . ARG A 1 103 ? -8.270 -12.128 -1.633 1.00 97.12 103 ARG A CA 1
ATOM 782 C C . ARG A 1 103 ? -9.070 -13.179 -0.871 1.00 97.12 103 ARG A C 1
ATOM 784 O O . ARG A 1 103 ? -10.290 -13.075 -0.804 1.00 97.12 103 ARG A O 1
ATOM 791 N N . ASP A 1 104 ? -8.404 -14.156 -0.255 1.00 97.69 104 ASP A N 1
ATOM 792 C CA . ASP A 1 104 ? -9.070 -15.153 0.595 1.00 97.69 104 ASP A CA 1
ATOM 793 C C . ASP A 1 104 ? -9.723 -14.491 1.832 1.00 97.69 104 ASP A C 1
ATOM 795 O O . ASP A 1 104 ? -10.730 -14.983 2.339 1.00 97.69 104 ASP A O 1
ATOM 799 N N . ALA A 1 105 ? -9.194 -13.348 2.287 1.00 96.31 105 ALA A N 1
ATOM 800 C CA . ALA A 1 105 ? -9.757 -12.517 3.355 1.00 96.31 105 ALA A CA 1
ATOM 801 C C . ALA A 1 105 ? -10.855 -11.532 2.890 1.00 96.31 105 ALA A C 1
ATOM 803 O O . ALA A 1 105 ? -11.339 -10.735 3.704 1.00 96.31 105 ALA A O 1
ATOM 804 N N . GLY A 1 106 ? -11.253 -11.590 1.613 1.00 96.94 106 GLY A N 1
ATOM 805 C CA . GLY A 1 106 ? -12.364 -10.823 1.048 1.00 96.94 106 GLY A CA 1
ATOM 806 C C . GLY A 1 106 ? -12.025 -9.400 0.603 1.00 96.94 106 GLY A C 1
ATOM 807 O O . GLY A 1 106 ? -12.941 -8.598 0.475 1.00 96.94 106 GLY A O 1
ATOM 808 N N . PHE A 1 107 ? -10.747 -9.070 0.400 1.00 97.94 107 PHE A N 1
ATOM 809 C CA . PHE A 1 107 ? -10.360 -7.778 -0.167 1.00 97.94 107 PHE A CA 1
ATOM 810 C C . PHE A 1 107 ? -10.487 -7.768 -1.695 1.00 97.94 107 PHE A C 1
ATOM 812 O O . PHE A 1 107 ? -10.080 -8.724 -2.367 1.00 97.94 107 PHE A O 1
ATOM 819 N N . ASP A 1 108 ? -10.954 -6.645 -2.234 1.00 97.94 108 ASP A N 1
ATOM 820 C CA . ASP A 1 108 ? -10.989 -6.370 -3.667 1.00 97.94 108 ASP A CA 1
ATOM 821 C C . ASP A 1 108 ? -9.670 -5.743 -4.134 1.00 97.94 108 ASP A C 1
ATOM 823 O O . ASP A 1 108 ? -9.198 -4.760 -3.564 1.00 97.94 108 ASP A O 1
ATOM 827 N N . GLU A 1 109 ? -9.083 -6.313 -5.188 1.00 97.62 109 GLU A N 1
ATOM 828 C CA . GLU A 1 109 ? -7.817 -5.866 -5.779 1.00 97.62 109 GLU A CA 1
ATOM 829 C C . GLU A 1 109 ? -8.059 -4.803 -6.862 1.00 97.62 109 GLU A C 1
ATOM 831 O O . GLU A 1 109 ? -8.845 -5.007 -7.790 1.00 97.62 109 GLU A O 1
ATOM 836 N N . GLN A 1 110 ? -7.336 -3.689 -6.781 1.00 97.31 110 GLN A N 1
ATOM 837 C CA . GLN A 1 110 ? -7.310 -2.619 -7.776 1.00 97.31 110 GLN A CA 1
ATOM 838 C C . GLN A 1 110 ? -5.866 -2.241 -8.105 1.00 97.31 110 GLN A C 1
ATOM 840 O O . GLN A 1 110 ? -4.960 -2.405 -7.293 1.00 97.31 110 GLN A O 1
ATOM 845 N N . THR A 1 111 ? -5.635 -1.755 -9.321 1.00 95.75 111 THR A N 1
ATOM 846 C CA . THR A 1 111 ? -4.326 -1.253 -9.749 1.00 95.75 111 THR A CA 1
ATOM 847 C C . THR A 1 111 ? -4.496 0.154 -10.283 1.00 95.75 111 THR A C 1
ATOM 849 O O . THR A 1 111 ? -5.316 0.371 -11.176 1.00 95.75 111 THR A O 1
ATOM 852 N N . GLU A 1 112 ? -3.696 1.078 -9.766 1.00 95.31 112 GLU A N 1
ATOM 853 C CA . GLU A 1 112 ? -3.594 2.447 -10.252 1.00 95.31 112 GLU A CA 1
ATOM 854 C C . GLU A 1 112 ? -2.219 2.666 -10.881 1.00 95.31 112 GLU A C 1
ATOM 856 O O . GLU A 1 112 ? -1.203 2.163 -10.401 1.00 95.31 112 GLU A O 1
ATOM 861 N N . MET A 1 113 ? -2.203 3.381 -12.001 1.00 93.44 113 MET A N 1
ATOM 862 C CA . MET A 1 113 ? -0.997 3.712 -12.746 1.00 93.44 113 MET A CA 1
ATOM 863 C C . MET A 1 113 ? -1.179 5.107 -13.328 1.00 93.44 113 MET A C 1
ATOM 865 O O . MET A 1 113 ? -2.113 5.337 -14.100 1.00 93.44 113 MET A O 1
ATOM 869 N N . ASN A 1 114 ? -0.300 6.024 -12.948 1.00 91.62 114 ASN A N 1
ATOM 870 C CA . ASN A 1 114 ? -0.259 7.389 -13.458 1.00 91.62 114 ASN A CA 1
ATOM 871 C C . ASN A 1 114 ? 1.206 7.818 -13.665 1.00 91.62 114 ASN A C 1
ATOM 873 O O . ASN A 1 114 ? 2.115 6.994 -13.596 1.00 91.62 114 ASN A O 1
ATOM 877 N N . GLU A 1 115 ? 1.431 9.095 -13.969 1.00 88.88 115 GLU A N 1
ATOM 878 C CA . GLU A 1 115 ? 2.773 9.625 -14.243 1.00 88.88 115 GLU A CA 1
ATOM 879 C C . GLU A 1 115 ? 3.680 9.726 -13.007 1.00 88.88 115 GLU A C 1
ATOM 881 O O . GLU A 1 115 ? 4.886 9.896 -13.159 1.00 88.88 115 GLU A O 1
ATOM 886 N N . HIS A 1 116 ? 3.118 9.603 -11.804 1.00 92.69 116 HIS A N 1
ATOM 887 C CA . HIS A 1 116 ? 3.843 9.712 -10.540 1.00 92.69 116 HIS A CA 1
ATOM 888 C C . HIS A 1 116 ? 4.106 8.353 -9.897 1.00 92.69 116 HIS A C 1
ATOM 890 O O . HIS A 1 116 ? 5.157 8.154 -9.302 1.00 92.69 116 HIS A O 1
ATOM 896 N N . TYR A 1 117 ? 3.174 7.403 -10.003 1.00 94.19 117 TYR A N 1
ATOM 897 C CA . TYR A 1 117 ? 3.321 6.112 -9.338 1.00 94.19 117 TYR A CA 1
ATOM 898 C C . TYR A 1 117 ? 2.554 4.977 -10.014 1.00 94.19 117 TYR A C 1
ATOM 900 O O . TYR A 1 117 ? 1.620 5.170 -10.803 1.00 94.19 117 TYR A O 1
ATOM 908 N N . VAL A 1 118 ? 2.920 3.759 -9.614 1.00 96.56 118 VAL A N 1
ATOM 909 C CA . VAL A 1 118 ? 2.131 2.542 -9.826 1.00 96.56 118 VAL A CA 1
ATOM 910 C C . VAL A 1 118 ? 1.846 1.902 -8.480 1.00 96.56 118 VAL A C 1
ATOM 912 O O . VAL A 1 118 ? 2.771 1.643 -7.717 1.00 96.56 118 VAL A O 1
ATOM 915 N N . ALA A 1 119 ? 0.579 1.619 -8.191 1.00 97.06 119 ALA A N 1
ATOM 916 C CA . ALA A 1 119 ? 0.160 1.010 -6.935 1.00 97.06 119 ALA A CA 1
ATOM 917 C C . ALA A 1 119 ? -0.823 -0.138 -7.165 1.00 97.06 119 ALA A C 1
ATOM 919 O O . ALA A 1 119 ? -1.646 -0.113 -8.085 1.00 97.06 119 ALA A O 1
ATOM 920 N N . VAL A 1 120 ? -0.744 -1.152 -6.306 1.00 97.75 120 VAL A N 1
ATOM 921 C CA . VAL A 1 120 ? -1.778 -2.176 -6.169 1.00 97.75 120 VAL A CA 1
ATOM 922 C C . VAL A 1 120 ? -2.377 -2.064 -4.782 1.00 97.75 120 VAL A C 1
ATOM 924 O O . VAL A 1 120 ? -1.666 -2.105 -3.777 1.00 97.75 120 VAL A O 1
ATOM 927 N N . THR A 1 121 ? -3.698 -1.979 -4.756 1.00 97.62 121 THR A N 1
ATOM 928 C CA . THR A 1 121 ? -4.482 -1.741 -3.556 1.00 97.62 121 THR A CA 1
ATOM 929 C C . THR A 1 121 ? -5.458 -2.885 -3.344 1.00 97.62 121 THR A C 1
ATOM 931 O O . THR A 1 121 ? -6.119 -3.337 -4.277 1.00 97.62 121 THR A O 1
ATOM 934 N N . PHE A 1 122 ? -5.557 -3.345 -2.105 1.00 98.06 122 PHE A N 1
ATOM 935 C CA . PHE A 1 122 ? -6.539 -4.311 -1.639 1.00 98.06 122 PHE A CA 1
ATOM 936 C C . PHE A 1 122 ? -7.430 -3.602 -0.630 1.00 98.06 122 PHE A C 1
ATOM 938 O O . PHE A 1 122 ? -6.929 -3.167 0.407 1.00 98.06 122 PHE A O 1
ATOM 945 N N . GLN A 1 123 ? -8.731 -3.488 -0.905 1.00 97.06 123 GLN A N 1
ATOM 946 C CA . GLN A 1 123 ? -9.666 -2.780 -0.019 1.00 97.06 123 GLN A CA 1
ATOM 947 C C . GLN A 1 123 ? -10.870 -3.628 0.404 1.00 97.06 123 GLN A C 1
ATOM 949 O O . GLN A 1 123 ? -11.318 -4.483 -0.362 1.00 97.06 123 GLN A O 1
ATOM 954 N N . ARG A 1 124 ? -11.387 -3.384 1.614 1.00 94.25 124 ARG A N 1
ATOM 955 C CA . ARG A 1 124 ? -12.670 -3.911 2.109 1.00 94.25 124 ARG A CA 1
ATOM 956 C C . ARG A 1 124 ? -13.335 -2.971 3.112 1.00 94.25 124 ARG A C 1
ATOM 958 O O . ARG A 1 124 ? -12.598 -2.176 3.744 1.00 94.25 124 ARG A O 1
#

pLDDT: mean 87.91, std 14.31, range [36.38, 98.06]

Secondary structure (DSSP, 8-state):
----PPPPPPHHHHHHHHHHHHH-TT-EESSTTS-EEEE-SSTT-EEEE-TTS-EEEEEEEEHHHHHHHH-SSS-----HHHHHHHHHHHHHHHHHHHHHHHHHTTPEEEEEE-SSEEEEEEE-

Radius of gyration: 17.12 Å; chains: 1; bounding box: 42×44×44 Å

Sequence (124 aa):
MSGKAAPVPAPAWSEARARLCQTEPTFYELEPGGALVLSLDDDGWILEITPDGRLVCQAGMDIEDIQSLLSDGTPEDLGTDELAKQAKYYLQPIVAKFRKPLRDAGF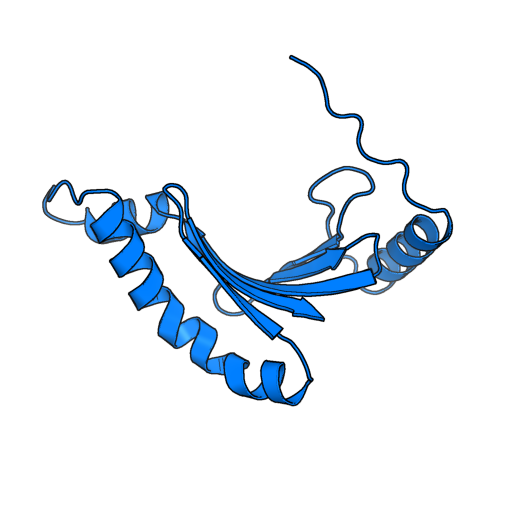DEQTEMNEHYVAVTFQR

=== Feature glossary ===
The features interleaved in this record are:

— What the protein is —

Sequence gives the chain of amino acids in standard one-letter code (A=alanine, C=cysteine, …, Y=tyrosine), read N→C. It is the only feature that is directly encoded by the gene; all structural features are derived from the folded form of this sequence.

Database cross-references. InterPro integrates a dozen domain/family signature databases into unified entries with residue-range hits. GO terms attach function/process/location labels with evidence codes. CATH codes position the fold in a four-level structural taxonomy. Organism is the NCBI-taxonomy species name.

— Where its atoms are —

Atomic coordinates in PDBx/mmCIF format — the same representation the Protein Data Bank distributes. Each line of the _atom_site loop places one backbone atom in Cartesian space (units: ångströms, origin: arbitrary).

The six renders are orthographic views along the three Cartesian axes in both directions. Representation (cartoon, sticks, or surface) and color scheme (sequence-rainbow or by-chain) vary across proteins so the training set covers all the common visualization conventions.

— Local backbone conformation —

Eight-state secondary structure (DSSP): H is the canonical α-helix, G the tighter 3₁₀-helix, I the wider π-helix; E/B are β-structure, T and S are turns and bends, and '-' is everything else. DSSP derives these from the pattern of main-chain N–H···O=C hydrogen bonds, not from the sequence.

P-SEA three-state annotation labels each residue as helix, strand, or coil based purely on the geometry of the Cα trace. It serves as a fallback when the full backbone (and thus DSSP) is unavailable.

The φ/ψ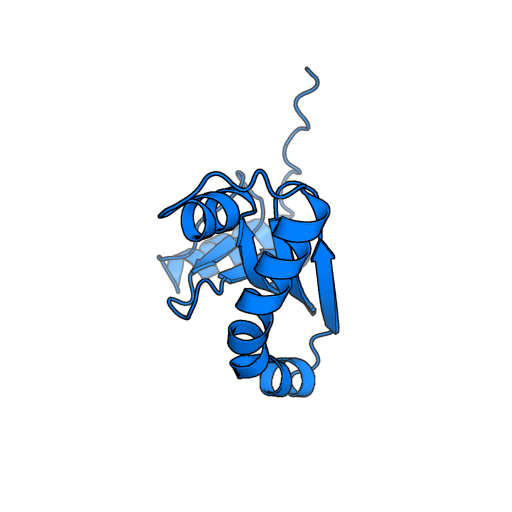 torsion pair specifies the backbone conformation at each residue. φ rotates about the N–Cα bond, ψ about the Cα–C bond. Steric clashes forbid most of the (φ, ψ) plane — the allowed regions (α-helix basin, β-sheet basin, left-handed helix) are the Ramachandran-allowed regions.

— Global shape and packing —

The geometric summary reports three shape descriptors. Rg (radius of gyration) measures how spread out the Cα atoms are about their centre of mass; compact globular proteins have small Rg, elongated or unfolded ones large. Cα contacts (<8 Å, |i−j|>4) count long-range residue pairs in spatial proximity — high for tightly packed folds, near zero for rods or random coil. The bounding-box extents give the protein's footprint along x, y, z in Å.

Solvent-accessible surface area (SASA) is the area in Å² traced out by the centre of a 1.4 Å probe sphere (a water molecule) rolled over the protein's van der Waals surface (Shrake–Rupley / Lee–Richards construction). Buried residues have near-zero SASA; fully exposed residues can exceed 200 Å². The total SASA scales roughly with the number of surface residues.

The contact map is a binary N×N matrix image: pixel (i, j) is dark where Cα_i and Cα_j are within 8 Å and |i−j|>4. Because the |i−j|>4 filter removes local helical contacts, off-diagonal stripes parallel to the main diagonal indicate parallel β-sheets; stripes perpendicular to it indicate antiparallel β-sheets. The Ramachandran plot scatters every residue's (φ, ψ) pair against the sterically allowed regions. The PAE heatmap renders the predicted-aligned-error matrix.

— Structural neighborhood —

3Di is Foldseek's structural alphabet. Each residue is assigned one of twenty discrete states based on how its Cα sits relative to its spatial (not sequential) neighbors. Aligning 3Di strings finds structural homologs roughly as well as full 3D superposition, but orders of magnitude faster.

Nearest PDB neighbors are the top structural matches found by Foldseek when searching this structure against the entire Protein Data Bank. Each hit reports a TM-score (0 to 1; >0.5 almost always implies the same fold) and an E-value. These are *structural* homologs — they may share no detectable sequence similarity.

— Confidence and disorder —

For AlphaFold models, the B-factor field carries pLDDT — the model's own estimate of local accuracy on a 0–100 scale. Regions with pLDDT<50 should be treated as essentially unmodeled; they often correspond to intrinsically disordered segments.

Crystallographic B-factors measure how much each atom's electron density is smeared out, in Å². They rise in mobile loops and surface residues and fall in the buried interior. In AlphaFold model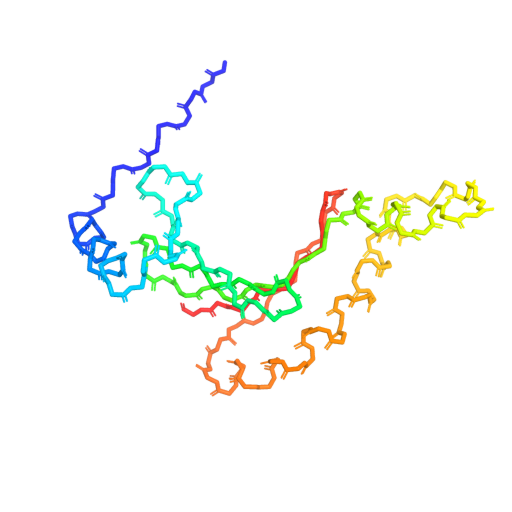s this column is repurposed to hold pLDDT instead.

Predicted aligned error is AlphaFold's pairwise confidence. Unlike pLDDT (per-residue), PAE is per-residue-pair and captures whether two parts of the structure are correctly placed relative to each other. Units are ångströms of expected positional error.